Protein AF-A0A9D6E309-F1 (afdb_monomer_lite)

Radius of gyration: 23.88 Å; chains: 1; bounding box: 56×49×63 Å

Foldseek 3Di:
DPPVVVVVVVVVVVVVVVPPPPDDDDDDDDDDDDDPPPDPPPPDPQPWDKDAFDKDFDADPNATAKIKTAGMWTARPVQQKIKGAFMWMFGDDPNHTFKIKTAGIWIARNVQRKIKGAPFMWMATPVGDIDTDRIDIDGRPDDDD

pLDDT: mean 75.26, std 17.72, range [42.84, 95.94]

Sequence (145 aa):
MKRTAVLILLILLVCASIFLFRDVIIPGKPEVRPVPKETPSSPASEYKVQFSGTRLAAISRNRRIWQMSCRKVEGIAADNTAIAHDIRGTFYRNGKPVMSVKADRARVNLTSKDVDFLSPVFAYTVRGDAAKFRSLKWDGTREWK

Structure (mmCIF, N/CA/C/O backbone):
data_AF-A0A9D6E309-F1
#
_entry.id   AF-A0A9D6E309-F1
#
loop_
_atom_site.group_PDB
_atom_site.id
_atom_site.type_symbol
_atom_site.label_atom_id
_atom_site.label_alt_id
_atom_site.label_comp_id
_atom_site.label_asym_id
_atom_site.label_entity_id
_atom_site.label_seq_id
_atom_site.pdbx_PDB_ins_code
_atom_site.Cartn_x
_atom_site.Cartn_y
_atom_site.Cartn_z
_atom_site.occupancy
_atom_site.B_iso_or_equiv
_atom_site.auth_seq_id
_atom_site.auth_comp_id
_atom_site.auth_asym_id
_atom_site.auth_atom_id
_atom_site.pdbx_PDB_model_num
ATOM 1 N N . MET A 1 1 ? -9.244 28.903 -31.535 1.00 53.50 1 MET A N 1
ATOM 2 C CA . MET A 1 1 ? -8.713 28.114 -32.674 1.00 53.50 1 MET A CA 1
ATOM 3 C C . MET A 1 1 ? -7.179 28.113 -32.830 1.00 53.50 1 MET A C 1
ATOM 5 O O . MET A 1 1 ? -6.703 27.521 -33.782 1.00 53.50 1 MET A O 1
ATOM 9 N N . LYS A 1 2 ? -6.370 28.685 -31.913 1.00 50.59 2 LYS A N 1
ATOM 10 C CA . LYS A 1 2 ? -4.889 28.711 -32.048 1.00 50.59 2 LYS A CA 1
ATOM 11 C C . LYS A 1 2 ? -4.133 27.592 -31.301 1.00 50.59 2 LYS A C 1
ATOM 13 O O . LYS A 1 2 ? -2.951 27.402 -31.539 1.00 50.59 2 LYS A O 1
ATOM 18 N N . ARG A 1 3 ? -4.793 26.838 -30.408 1.00 50.53 3 ARG A N 1
ATOM 19 C CA . ARG A 1 3 ? -4.144 25.808 -29.561 1.00 50.53 3 ARG A CA 1
ATOM 20 C C . ARG A 1 3 ? -4.002 24.440 -30.242 1.00 50.53 3 ARG A C 1
ATOM 22 O O . ARG A 1 3 ? -3.056 23.720 -29.958 1.00 50.53 3 ARG A O 1
ATOM 29 N N . THR A 1 4 ? -4.892 24.112 -31.175 1.00 53.94 4 THR A N 1
ATOM 30 C CA . THR A 1 4 ? -4.846 22.868 -31.962 1.00 53.94 4 THR A CA 1
ATOM 31 C C . THR A 1 4 ? -3.719 22.866 -32.995 1.00 53.94 4 THR A C 1
ATOM 33 O O . THR A 1 4 ? -3.095 21.832 -33.201 1.00 53.94 4 THR A O 1
ATOM 36 N N . ALA A 1 5 ? -3.384 24.023 -33.574 1.00 56.38 5 ALA A N 1
ATOM 37 C CA . ALA A 1 5 ? -2.283 24.143 -34.533 1.00 56.38 5 ALA A CA 1
ATOM 38 C C . ALA A 1 5 ? -0.905 23.881 -33.892 1.00 56.38 5 ALA A C 1
ATOM 40 O O . ALA A 1 5 ? -0.045 23.255 -34.505 1.00 56.38 5 ALA A O 1
ATOM 41 N N . VAL A 1 6 ? -0.716 24.294 -32.632 1.00 61.16 6 VAL A N 1
ATOM 42 C CA . VAL A 1 6 ? 0.541 24.082 -31.889 1.00 61.16 6 VAL A CA 1
ATOM 43 C C . VAL A 1 6 ? 0.740 22.605 -31.535 1.00 61.16 6 VAL A C 1
ATOM 45 O O . VAL A 1 6 ? 1.860 22.105 -31.593 1.00 61.16 6 VAL A O 1
ATOM 48 N N . LEU A 1 7 ? -0.345 21.886 -31.227 1.00 58.47 7 LEU A N 1
ATOM 49 C CA . LEU A 1 7 ? -0.279 20.460 -30.899 1.00 58.47 7 LEU A CA 1
ATOM 50 C C . LEU A 1 7 ? 0.089 19.606 -32.126 1.00 58.47 7 LEU A C 1
ATOM 52 O O . LEU A 1 7 ? 0.880 18.677 -32.012 1.00 58.47 7 LEU A O 1
ATOM 56 N N . ILE A 1 8 ? -0.436 19.955 -33.305 1.00 66.19 8 ILE A N 1
ATOM 57 C CA . ILE A 1 8 ? -0.133 19.259 -34.567 1.00 66.19 8 ILE A CA 1
ATOM 58 C C . ILE A 1 8 ? 1.317 19.523 -35.003 1.00 66.19 8 ILE A C 1
ATOM 60 O O . ILE A 1 8 ? 2.001 18.599 -35.441 1.00 66.19 8 ILE A O 1
ATOM 64 N N . LEU A 1 9 ? 1.819 20.750 -34.812 1.00 65.81 9 LEU A N 1
ATOM 65 C CA . LEU A 1 9 ? 3.212 21.094 -35.115 1.00 65.81 9 LEU A CA 1
ATOM 66 C C . LEU A 1 9 ? 4.205 20.318 -34.228 1.00 65.81 9 LEU A C 1
ATOM 68 O O . LEU A 1 9 ? 5.2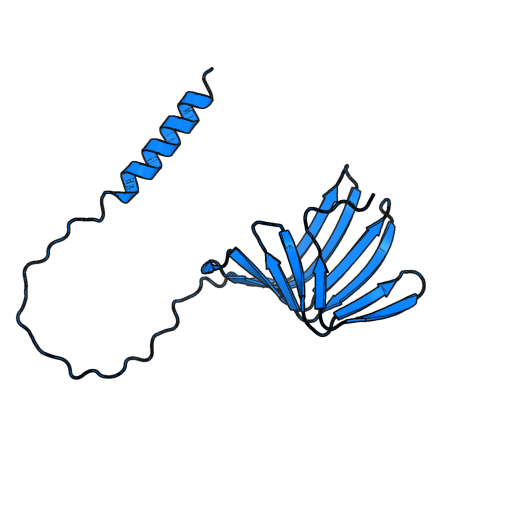20 19.837 -34.724 1.00 65.81 9 LEU A O 1
ATOM 72 N N . LEU A 1 10 ? 3.896 20.140 -32.938 1.00 60.34 10 LEU A N 1
ATOM 73 C CA . LEU A 1 10 ? 4.734 19.365 -32.011 1.00 60.34 10 LEU A CA 1
ATOM 74 C C . LEU A 1 10 ? 4.767 17.867 -32.349 1.00 60.34 10 LEU A C 1
ATOM 76 O O . LEU A 1 10 ? 5.821 17.248 -32.238 1.00 60.34 10 LEU A O 1
ATOM 80 N N . ILE A 1 11 ? 3.652 17.291 -32.807 1.00 65.31 11 ILE A N 1
ATOM 81 C CA . ILE A 1 11 ? 3.589 15.873 -33.201 1.00 65.31 11 ILE A CA 1
ATOM 82 C C . ILE A 1 11 ? 4.399 15.621 -34.485 1.00 65.31 11 ILE A C 1
ATOM 84 O O . ILE A 1 11 ? 5.132 14.635 -34.562 1.00 65.31 11 ILE A O 1
ATOM 88 N N . LEU A 1 12 ? 4.355 16.538 -35.458 1.00 63.88 12 LEU A N 1
ATOM 89 C CA . LEU A 1 12 ? 5.157 16.435 -36.686 1.00 63.88 12 LEU A CA 1
ATOM 90 C C . LEU A 1 12 ? 6.670 16.534 -36.423 1.00 63.88 12 LEU A C 1
ATOM 92 O O . LEU A 1 12 ? 7.450 15.842 -37.075 1.00 63.88 12 LEU A O 1
ATOM 96 N N . LEU A 1 13 ? 7.088 17.328 -35.431 1.00 60.91 13 LEU A N 1
ATOM 97 C CA . LEU A 1 13 ? 8.501 17.489 -35.062 1.00 60.91 13 LEU A CA 1
ATOM 98 C C . LEU A 1 13 ? 9.084 16.241 -34.373 1.00 60.91 13 LEU A C 1
ATOM 100 O O . LEU A 1 13 ? 10.270 15.957 -34.519 1.00 60.91 13 LEU A O 1
ATOM 104 N N . VAL A 1 14 ? 8.248 15.457 -33.682 1.00 58.53 14 VAL A N 1
ATOM 105 C CA . VAL A 1 14 ? 8.652 14.185 -33.055 1.00 58.53 14 VAL A CA 1
ATOM 106 C C . VAL A 1 14 ? 8.697 13.033 -34.070 1.00 58.53 14 VAL A C 1
ATOM 108 O O . VAL A 1 14 ? 9.530 12.143 -33.941 1.00 58.53 14 VAL A O 1
ATOM 111 N N . CYS A 1 15 ? 7.872 13.051 -35.123 1.00 56.84 15 CYS A N 1
ATOM 112 C CA . CYS A 1 15 ? 7.938 12.029 -36.177 1.00 56.84 15 CYS A CA 1
ATOM 113 C C . CYS A 1 15 ? 9.158 12.186 -37.104 1.00 56.84 15 CYS A C 1
ATOM 115 O O . CYS A 1 15 ? 9.661 11.187 -37.616 1.00 56.84 15 CYS A O 1
ATOM 117 N N . ALA A 1 16 ? 9.668 13.408 -37.294 1.00 54.00 16 ALA A N 1
ATOM 118 C CA . ALA A 1 16 ? 10.820 13.661 -38.162 1.00 54.00 16 ALA A CA 1
ATOM 119 C C . ALA A 1 16 ? 12.161 13.161 -37.581 1.00 54.00 16 ALA A C 1
ATOM 121 O O . ALA A 1 16 ? 13.074 12.844 -38.341 1.00 54.00 16 ALA A O 1
ATOM 122 N N . SER A 1 17 ? 12.292 13.032 -36.255 1.00 53.72 17 SER A N 1
ATOM 123 C CA . SER A 1 17 ? 13.539 12.576 -35.618 1.00 53.72 17 SER A CA 1
ATOM 124 C C . SER A 1 17 ? 13.735 11.055 -35.647 1.00 53.72 17 SER A C 1
ATOM 126 O O . SER A 1 17 ? 14.856 10.581 -35.478 1.00 53.72 17 SER A O 1
ATOM 128 N N . ILE A 1 18 ? 12.678 10.281 -35.915 1.00 52.94 18 ILE A N 1
ATOM 129 C CA . ILE A 1 18 ? 12.730 8.809 -35.952 1.00 52.94 18 ILE A CA 1
ATOM 130 C C . ILE A 1 18 ? 13.237 8.296 -37.316 1.00 52.94 18 ILE A C 1
ATOM 132 O O . ILE A 1 18 ? 13.715 7.169 -37.421 1.00 52.94 18 ILE A O 1
ATOM 136 N N . PHE A 1 19 ? 13.212 9.131 -38.361 1.00 50.66 19 PHE A N 1
ATOM 137 C CA . PHE A 1 19 ? 13.591 8.731 -39.722 1.00 50.66 19 PHE A CA 1
ATOM 138 C C . PHE A 1 19 ? 15.073 8.932 -40.084 1.00 50.66 19 PHE A C 1
ATOM 140 O O . PHE A 1 19 ? 15.498 8.449 -41.128 1.00 50.66 19 PHE A O 1
ATOM 147 N N . LEU A 1 20 ? 15.883 9.580 -39.237 1.00 51.09 20 LEU A N 1
ATOM 148 C CA . LEU A 1 20 ? 17.287 9.897 -39.561 1.00 51.09 20 LEU A CA 1
ATOM 149 C C . LEU A 1 20 ? 18.315 8.821 -39.162 1.00 51.09 20 LEU A C 1
ATOM 151 O O . LEU A 1 20 ? 19.507 9.021 -39.363 1.00 51.09 20 LEU A O 1
ATOM 155 N N . PHE A 1 21 ? 17.885 7.668 -38.641 1.00 50.75 21 PHE A N 1
ATOM 156 C CA . PHE A 1 21 ? 18.793 6.588 -38.214 1.00 50.75 21 PHE A CA 1
ATOM 157 C C . PHE A 1 21 ? 18.791 5.350 -39.123 1.00 50.75 21 PHE A C 1
ATOM 159 O O . PHE A 1 21 ? 19.266 4.294 -38.710 1.00 50.75 21 PHE A O 1
ATOM 166 N N . ARG A 1 22 ? 18.261 5.444 -40.352 1.00 48.62 22 ARG A N 1
ATOM 167 C CA . ARG A 1 22 ? 18.044 4.259 -41.199 1.00 48.62 22 ARG A CA 1
ATOM 168 C C . ARG A 1 22 ? 18.987 4.060 -42.386 1.00 48.62 22 ARG A C 1
ATOM 170 O O . ARG A 1 22 ? 18.725 3.143 -43.143 1.00 48.62 22 ARG A O 1
ATOM 177 N N . ASP A 1 23 ? 20.088 4.799 -42.516 1.00 48.19 23 ASP A N 1
ATOM 178 C CA . ASP A 1 23 ? 21.075 4.523 -43.573 1.00 48.19 23 ASP 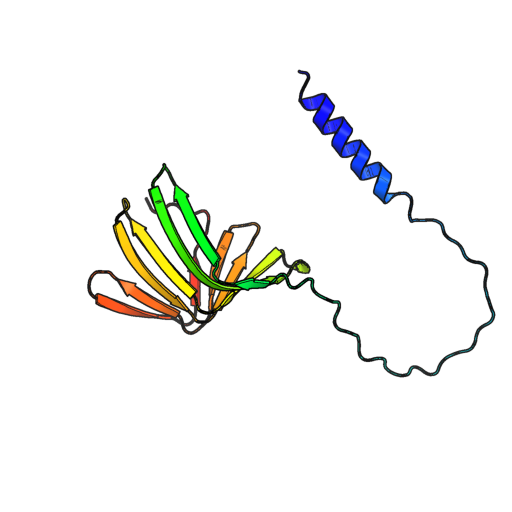A CA 1
ATOM 179 C C . ASP A 1 23 ? 22.509 4.835 -43.124 1.00 48.19 23 ASP A C 1
ATOM 181 O O . ASP A 1 23 ? 23.054 5.908 -43.372 1.00 48.19 23 ASP A O 1
ATOM 185 N N . VAL A 1 24 ? 23.152 3.863 -42.475 1.00 51.09 24 VAL A N 1
ATOM 186 C CA . VAL A 1 24 ? 24.618 3.775 -42.447 1.00 51.09 24 VAL A CA 1
ATOM 187 C C . VAL A 1 24 ? 24.996 2.389 -42.957 1.00 51.09 24 VAL A C 1
ATOM 189 O O . VAL A 1 24 ? 25.027 1.412 -42.211 1.00 51.09 24 VAL A O 1
ATOM 192 N N . ILE A 1 25 ? 25.243 2.306 -44.264 1.00 51.09 25 ILE A N 1
ATOM 193 C CA . ILE A 1 25 ? 25.830 1.140 -44.925 1.00 51.09 25 ILE A CA 1
ATOM 194 C C . ILE A 1 25 ? 27.351 1.302 -44.831 1.00 51.09 25 ILE A C 1
ATOM 196 O O . ILE A 1 25 ? 27.931 2.159 -45.494 1.00 51.09 25 ILE A O 1
ATOM 200 N N . ILE A 1 26 ? 28.001 0.497 -43.988 1.00 56.69 26 ILE A N 1
ATOM 201 C CA . ILE A 1 26 ? 29.467 0.418 -43.904 1.00 56.69 26 ILE A CA 1
ATOM 202 C C . ILE A 1 26 ? 29.929 -0.707 -44.848 1.00 56.69 26 ILE A C 1
ATOM 204 O O . ILE A 1 26 ? 29.503 -1.849 -44.655 1.00 56.69 26 ILE A O 1
ATOM 208 N N . PRO A 1 27 ? 30.773 -0.439 -45.864 1.00 50.34 27 PRO A N 1
ATOM 209 C CA . PRO A 1 27 ? 31.315 -1.483 -46.728 1.00 50.34 27 PRO A CA 1
ATOM 210 C C . PRO A 1 27 ? 32.364 -2.330 -45.990 1.00 50.34 27 PRO A C 1
ATOM 212 O O . PRO A 1 27 ? 33.067 -1.862 -45.094 1.00 50.34 27 PRO A O 1
ATOM 215 N N . GLY A 1 28 ? 32.410 -3.610 -46.362 1.00 50.00 28 GLY A N 1
ATOM 216 C CA . GLY A 1 28 ? 32.901 -4.716 -45.544 1.00 50.00 28 GLY A CA 1
ATOM 217 C C . GLY A 1 28 ? 34.407 -4.789 -45.271 1.00 50.00 28 GLY A C 1
ATOM 218 O O . GLY A 1 28 ? 35.246 -4.281 -46.012 1.00 50.00 28 GLY A O 1
ATOM 219 N N . LYS A 1 29 ? 34.732 -5.542 -44.215 1.00 44.72 29 LYS A N 1
ATOM 220 C CA . LYS A 1 29 ? 36.033 -6.186 -43.993 1.00 44.72 29 LYS A CA 1
ATOM 221 C C . LYS A 1 29 ? 35.827 -7.705 -43.883 1.00 44.72 29 LYS A C 1
ATOM 223 O O . LYS A 1 29 ? 34.765 -8.123 -43.423 1.00 44.72 29 LYS A O 1
ATOM 228 N N . PRO A 1 30 ? 36.801 -8.512 -44.336 1.00 48.59 30 PRO A N 1
ATOM 229 C CA . PRO A 1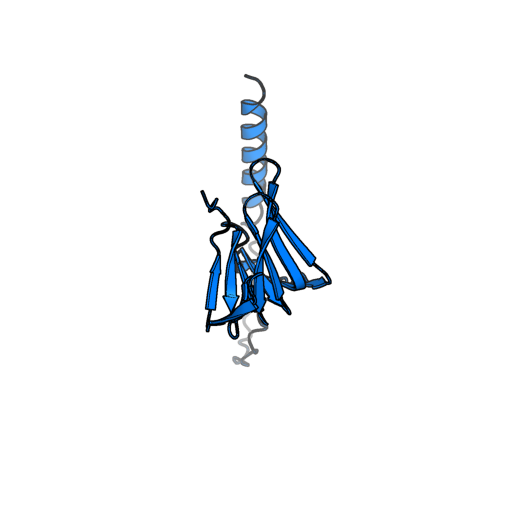 30 ? 36.619 -9.935 -44.587 1.00 48.59 30 PRO A CA 1
ATOM 230 C C . PRO A 1 30 ? 36.412 -10.755 -43.310 1.00 48.59 30 PRO A C 1
ATOM 232 O O . PRO A 1 30 ? 36.912 -10.435 -42.232 1.00 48.59 30 PRO A O 1
ATOM 235 N N . GLU A 1 31 ? 35.651 -11.825 -43.509 1.00 53.09 31 GLU A N 1
ATOM 236 C CA . GLU A 1 31 ? 35.142 -12.795 -42.551 1.00 53.09 31 GLU A CA 1
ATOM 237 C C . GLU A 1 31 ? 36.265 -13.510 -41.782 1.00 53.09 31 GLU A C 1
ATOM 239 O O . GLU A 1 31 ? 37.062 -14.257 -42.344 1.00 53.09 31 GLU A O 1
ATOM 244 N N . VAL A 1 32 ? 36.285 -13.325 -40.462 1.00 48.78 32 VAL A N 1
ATOM 245 C CA . VAL A 1 32 ? 36.890 -14.275 -39.525 1.00 48.78 32 VAL A CA 1
ATOM 246 C C . VAL A 1 32 ? 35.731 -14.834 -38.723 1.00 48.78 32 VAL A C 1
ATOM 248 O O . VAL A 1 32 ? 35.167 -14.115 -37.904 1.00 48.78 32 VAL A O 1
ATOM 251 N N . ARG A 1 33 ? 35.340 -16.090 -38.977 1.00 57.56 33 ARG A N 1
ATOM 252 C CA . ARG A 1 33 ? 34.345 -16.794 -38.156 1.00 57.56 33 ARG A CA 1
ATOM 253 C C . ARG A 1 33 ? 34.873 -16.925 -36.728 1.00 57.56 33 ARG A C 1
ATOM 255 O O . ARG A 1 33 ? 35.825 -17.681 -36.520 1.00 57.56 33 ARG A O 1
ATOM 262 N N . PRO A 1 34 ? 34.256 -16.283 -35.726 1.00 47.66 34 PRO A N 1
ATOM 263 C CA . PRO A 1 34 ? 34.503 -16.635 -34.347 1.00 47.66 34 PRO A CA 1
ATOM 264 C C . PRO A 1 34 ? 33.636 -17.856 -34.035 1.00 47.66 34 PRO A C 1
ATOM 266 O O . PRO A 1 34 ? 32.424 -17.856 -34.256 1.00 47.66 34 PRO A O 1
ATOM 269 N N . VAL A 1 35 ? 34.267 -18.909 -33.525 1.00 54.06 35 VAL A N 1
ATOM 270 C CA . VAL A 1 35 ? 33.593 -20.007 -32.820 1.00 54.06 35 VAL A CA 1
ATOM 271 C C . VAL A 1 35 ? 32.578 -19.397 -31.837 1.00 54.06 35 VAL A C 1
ATOM 273 O O . VAL A 1 35 ? 32.973 -18.475 -31.116 1.00 54.06 35 VAL A O 1
ATOM 276 N N . PRO A 1 36 ? 31.305 -19.847 -31.780 1.00 47.00 36 PRO A N 1
ATOM 277 C CA . PRO A 1 36 ? 30.342 -19.319 -30.821 1.00 47.00 36 PRO A CA 1
ATOM 278 C C . PRO A 1 36 ? 30.826 -19.618 -29.404 1.00 47.00 36 PRO A C 1
ATOM 280 O O . PRO A 1 36 ? 30.623 -20.699 -28.860 1.00 47.00 36 PRO A O 1
ATOM 283 N N . LYS A 1 37 ? 31.512 -18.655 -28.796 1.00 50.81 37 LYS A N 1
ATOM 284 C CA . LYS A 1 37 ? 31.660 -18.618 -27.353 1.00 50.81 37 LYS A CA 1
ATOM 285 C C . LYS A 1 37 ? 30.338 -18.060 -26.861 1.00 50.81 37 LYS A C 1
ATOM 287 O O . LYS A 1 37 ? 30.057 -16.885 -27.101 1.00 50.81 37 LYS A O 1
ATOM 292 N N . GLU A 1 38 ? 29.511 -18.922 -26.270 1.00 52.66 38 GLU A N 1
ATOM 293 C CA . GLU A 1 38 ? 28.286 -18.528 -25.579 1.00 52.66 38 GLU A CA 1
ATOM 294 C C . GLU A 1 38 ? 28.630 -17.385 -24.628 1.00 52.66 38 GLU A C 1
ATOM 296 O O . GLU A 1 38 ? 29.229 -17.555 -23.566 1.00 52.66 38 GLU A O 1
ATOM 301 N N . THR A 1 39 ? 28.340 -16.177 -25.089 1.00 48.56 39 THR A N 1
ATOM 302 C CA . THR A 1 39 ? 28.447 -14.985 -24.276 1.00 48.56 39 THR A CA 1
ATOM 303 C C . THR A 1 39 ? 27.203 -15.047 -23.407 1.00 48.56 39 THR A C 1
ATOM 305 O O . THR A 1 39 ? 26.108 -15.073 -23.976 1.00 48.56 39 THR A O 1
ATOM 308 N N . PRO A 1 40 ? 27.308 -15.133 -22.068 1.00 47.09 40 PRO A N 1
ATOM 309 C CA . PRO A 1 40 ? 26.123 -15.029 -21.240 1.00 47.09 40 PRO A CA 1
ATOM 310 C C . PRO A 1 40 ? 25.452 -13.716 -21.622 1.00 47.09 40 PRO A C 1
ATOM 312 O O . PRO A 1 40 ? 26.079 -12.658 -21.545 1.00 47.09 40 PRO A O 1
ATOM 315 N N . SER A 1 41 ? 24.217 -13.816 -22.118 1.00 44.75 41 SER A N 1
ATOM 316 C CA . SER A 1 41 ? 23.348 -12.678 -22.380 1.00 44.75 41 SER A CA 1
ATOM 317 C C . SER A 1 41 ? 23.422 -11.778 -21.156 1.00 44.75 41 SER A C 1
ATOM 319 O O . SER A 1 41 ? 22.862 -12.109 -20.111 1.00 44.75 41 SER A O 1
ATOM 321 N N . SER A 1 42 ? 24.156 -10.670 -21.264 1.00 42.84 42 SER A N 1
ATOM 322 C CA . SER A 1 42 ? 24.113 -9.624 -20.256 1.00 42.84 42 SER A CA 1
ATOM 323 C C . SER A 1 42 ? 22.635 -9.259 -20.131 1.00 42.84 42 SER A C 1
ATOM 325 O O . SER A 1 42 ? 22.024 -8.960 -21.163 1.00 42.84 42 SER A O 1
ATOM 327 N N . PRO A 1 43 ? 22.001 -9.395 -18.950 1.00 49.56 43 PRO A N 1
ATOM 328 C CA . PRO A 1 43 ? 20.602 -9.036 -18.828 1.00 49.56 43 PRO A CA 1
ATOM 329 C C . PRO A 1 43 ? 20.510 -7.578 -19.251 1.00 49.56 43 PRO A C 1
ATOM 331 O O . PRO A 1 43 ? 21.236 -6.739 -18.710 1.00 49.56 43 PRO A O 1
ATOM 334 N N . ALA A 1 44 ? 19.688 -7.308 -20.270 1.00 48.44 44 ALA A N 1
ATOM 335 C CA . ALA A 1 44 ? 19.402 -5.957 -20.716 1.00 48.44 44 ALA A CA 1
ATOM 336 C C . ALA A 1 44 ? 19.203 -5.111 -19.461 1.00 48.44 44 ALA A C 1
ATOM 338 O O . ALA A 1 44 ? 18.414 -5.487 -18.592 1.00 48.44 44 ALA A O 1
ATOM 339 N N . SER A 1 45 ? 20.008 -4.057 -19.315 1.00 45.81 45 SER A N 1
ATOM 340 C CA . SER A 1 45 ? 19.970 -3.181 -18.153 1.00 45.81 45 SER A CA 1
ATOM 341 C C . SER A 1 45 ? 18.587 -2.537 -18.090 1.00 45.81 45 SER A C 1
ATOM 343 O O . SER A 1 45 ? 18.379 -1.446 -18.615 1.00 45.81 45 SER A O 1
ATOM 345 N N . GLU A 1 46 ? 17.626 -3.216 -17.466 1.00 57.56 46 GLU A N 1
ATOM 346 C CA . GLU A 1 46 ? 16.375 -2.621 -17.037 1.00 57.56 46 GLU A CA 1
ATOM 347 C C . GLU A 1 46 ? 16.758 -1.411 -16.196 1.00 57.56 46 GLU A C 1
ATOM 349 O O . GLU A 1 46 ? 17.424 -1.540 -15.167 1.00 57.56 46 GLU A O 1
ATOM 354 N N . TYR A 1 47 ? 16.398 -0.221 -16.667 1.00 48.44 47 TYR A N 1
ATOM 355 C CA . TYR A 1 47 ? 16.609 1.018 -15.938 1.00 48.44 47 TYR A CA 1
ATOM 356 C C . TYR A 1 47 ? 15.841 0.947 -14.611 1.00 48.44 47 TYR A C 1
ATOM 358 O O . TYR A 1 47 ? 14.659 1.280 -14.539 1.00 48.44 47 TYR A O 1
ATOM 366 N N . LYS A 1 48 ? 16.516 0.481 -13.555 1.00 57.62 48 LYS A N 1
ATOM 367 C CA . LYS A 1 48 ? 15.979 0.375 -12.198 1.00 57.62 48 LYS A CA 1
ATOM 368 C C . LYS A 1 48 ? 16.165 1.702 -11.486 1.00 57.62 48 LYS A C 1
ATOM 370 O O . LYS A 1 48 ? 17.197 1.949 -10.866 1.00 57.62 48 LYS A O 1
ATOM 375 N N . VAL A 1 49 ? 15.155 2.561 -11.556 1.00 62.72 49 VAL A N 1
ATOM 376 C CA . VAL A 1 49 ? 15.120 3.765 -10.720 1.00 62.72 49 VAL A CA 1
ATOM 377 C C . VAL A 1 49 ? 14.752 3.346 -9.297 1.00 62.72 49 VAL A C 1
ATOM 379 O O . VAL A 1 49 ? 13.717 2.705 -9.099 1.00 62.72 49 VAL A O 1
ATOM 382 N N . GLN A 1 50 ? 15.608 3.672 -8.324 1.00 64.94 50 GLN A N 1
ATOM 383 C CA . GLN A 1 50 ? 15.382 3.372 -6.910 1.00 64.94 50 GLN A CA 1
ATOM 384 C C . GLN A 1 50 ? 15.034 4.635 -6.125 1.00 64.94 50 GLN A C 1
ATOM 386 O O . GLN A 1 50 ? 15.789 5.603 -6.133 1.00 64.94 50 GLN A O 1
ATOM 391 N N . PHE A 1 51 ? 13.916 4.598 -5.401 1.00 69.31 51 PHE A N 1
ATOM 392 C CA . PHE A 1 51 ? 13.520 5.654 -4.468 1.00 69.31 51 PHE A CA 1
ATOM 393 C C . PHE A 1 51 ? 13.415 5.087 -3.057 1.00 69.31 51 PHE A C 1
ATOM 395 O O . PHE A 1 51 ? 12.845 4.010 -2.866 1.00 69.31 51 PHE A O 1
ATOM 402 N N . SER A 1 52 ? 13.930 5.826 -2.076 1.00 69.81 52 SER A N 1
ATOM 403 C CA . SER A 1 52 ? 13.831 5.479 -0.657 1.00 69.81 52 SER A CA 1
ATOM 404 C C . SER A 1 52 ? 12.830 6.391 0.047 1.00 69.81 52 SER A C 1
ATOM 406 O O . SER A 1 52 ? 12.803 7.592 -0.207 1.00 69.81 52 SER A O 1
ATOM 408 N N . GLY A 1 53 ? 12.013 5.833 0.946 1.00 62.06 53 GLY A N 1
ATOM 409 C CA . GLY A 1 53 ? 11.085 6.613 1.777 1.00 62.06 53 GLY A CA 1
ATOM 410 C C . GLY A 1 53 ? 9.943 7.263 0.991 1.00 62.06 53 GLY A C 1
ATOM 411 O O . GLY A 1 53 ? 9.640 8.441 1.175 1.00 62.06 53 GLY A O 1
ATOM 412 N N . THR A 1 54 ? 9.303 6.509 0.099 1.00 77.81 54 THR A N 1
ATOM 413 C CA . THR A 1 54 ? 8.244 7.038 -0.765 1.00 77.81 54 THR A CA 1
ATOM 414 C C . THR A 1 54 ? 6.884 6.979 -0.074 1.00 77.81 54 THR A C 1
ATOM 416 O O . THR A 1 54 ? 6.505 5.965 0.516 1.00 77.81 54 THR A O 1
ATOM 419 N N . ARG A 1 55 ? 6.117 8.070 -0.183 1.00 80.56 55 ARG A N 1
ATOM 420 C CA . ARG A 1 55 ? 4.717 8.144 0.244 1.00 80.56 55 ARG A CA 1
ATOM 421 C C . ARG A 1 55 ? 3.842 8.465 -0.961 1.00 80.56 55 ARG A C 1
ATOM 423 O O . ARG A 1 55 ? 4.040 9.483 -1.613 1.00 80.56 55 ARG A O 1
ATOM 430 N N . LEU A 1 56 ? 2.867 7.607 -1.229 1.00 77.12 56 LEU A N 1
ATOM 431 C CA . LEU A 1 56 ? 1.844 7.805 -2.251 1.00 77.12 56 LEU A CA 1
ATOM 432 C C . LEU A 1 56 ? 0.497 8.024 -1.568 1.00 77.12 56 LEU A C 1
ATOM 434 O O . LEU A 1 56 ? 0.218 7.442 -0.521 1.00 77.12 56 LEU A O 1
ATOM 438 N N . ALA A 1 57 ? -0.343 8.876 -2.137 1.00 80.44 57 ALA A N 1
ATOM 439 C CA . ALA A 1 57 ? -1.699 9.085 -1.657 1.00 80.44 57 ALA A CA 1
ATOM 440 C C . ALA A 1 57 ? -2.614 9.392 -2.835 1.00 80.44 57 ALA A C 1
ATOM 442 O O . ALA A 1 57 ? -2.200 10.079 -3.767 1.00 80.44 57 ALA A O 1
ATOM 443 N N . ALA A 1 58 ? -3.862 8.936 -2.757 1.00 78.31 58 ALA A N 1
ATOM 444 C CA . ALA A 1 58 ? -4.906 9.412 -3.651 1.00 78.31 58 ALA A CA 1
ATOM 445 C C . ALA A 1 58 ? -5.894 10.298 -2.902 1.00 78.31 58 ALA A C 1
ATOM 447 O O . ALA A 1 58 ? -6.280 10.036 -1.753 1.00 78.31 58 ALA A O 1
ATOM 448 N N . ILE A 1 59 ? -6.301 11.354 -3.596 1.00 81.81 59 ILE A N 1
ATOM 449 C CA . ILE A 1 59 ? -7.259 12.345 -3.133 1.00 81.81 59 ILE A CA 1
ATOM 450 C C . ILE A 1 59 ? -8.422 12.339 -4.120 1.00 81.81 59 ILE A C 1
ATOM 452 O O . ILE A 1 59 ? -8.214 12.483 -5.320 1.00 81.81 59 ILE A O 1
ATOM 456 N N . SER A 1 60 ? -9.639 12.198 -3.608 1.00 82.50 60 SER A N 1
ATOM 457 C CA . SER A 1 60 ? -10.882 12.348 -4.364 1.00 82.50 60 SER A CA 1
ATOM 458 C C . SER A 1 60 ? -11.769 13.364 -3.652 1.00 82.50 60 SER A C 1
ATOM 460 O O . SER A 1 60 ? -11.879 13.342 -2.426 1.00 82.50 60 SER A O 1
ATOM 462 N N . ARG A 1 61 ? -12.375 14.291 -4.406 1.00 85.50 61 ARG A N 1
ATOM 463 C CA . ARG A 1 61 ? -13.262 15.350 -3.875 1.00 85.50 61 ARG A CA 1
ATOM 464 C C . ARG A 1 61 ? -12.662 16.082 -2.666 1.00 85.50 61 ARG A C 1
ATOM 466 O O . ARG A 1 61 ? -13.328 16.294 -1.655 1.00 85.50 61 ARG A O 1
ATOM 473 N N . ASN A 1 62 ? -11.374 16.419 -2.764 1.00 85.06 62 ASN A N 1
ATOM 474 C CA . ASN A 1 62 ? -10.589 17.059 -1.705 1.00 85.06 62 ASN A CA 1
ATOM 475 C C . ASN A 1 62 ? -10.474 16.246 -0.394 1.00 85.06 62 ASN A C 1
ATOM 477 O O . ASN A 1 62 ? -10.238 16.794 0.680 1.00 85.06 62 ASN A O 1
ATOM 481 N N . ARG A 1 63 ? -10.649 14.921 -0.461 1.00 85.38 63 ARG A N 1
ATOM 482 C CA . ARG A 1 63 ? -10.521 13.994 0.668 1.00 85.38 63 ARG A CA 1
ATOM 483 C C . ARG A 1 63 ? -9.533 12.891 0.326 1.00 85.38 63 ARG A C 1
ATOM 485 O O . ARG A 1 63 ? -9.558 12.325 -0.762 1.00 85.38 63 ARG A O 1
ATOM 492 N N . ARG A 1 64 ? -8.667 12.552 1.278 1.00 85.12 64 ARG A N 1
ATOM 493 C CA . ARG A 1 64 ? -7.777 11.394 1.151 1.00 85.12 64 ARG A CA 1
ATOM 494 C C . ARG A 1 64 ? -8.615 10.120 1.199 1.00 85.12 64 ARG A C 1
ATOM 496 O O . ARG A 1 64 ? -9.387 9.948 2.140 1.00 85.12 64 ARG A O 1
ATOM 503 N N . ILE A 1 65 ? -8.450 9.254 0.203 1.00 86.81 65 ILE A N 1
ATOM 504 C CA . ILE A 1 65 ? -9.149 7.959 0.116 1.00 86.81 65 ILE A CA 1
ATOM 505 C C . ILE A 1 65 ? -8.218 6.791 0.442 1.00 86.81 65 ILE A C 1
ATOM 507 O O . ILE A 1 65 ? -8.632 5.815 1.065 1.00 86.81 65 ILE A O 1
ATOM 511 N N . TRP A 1 66 ? -6.932 6.923 0.122 1.00 86.62 66 TRP A N 1
ATOM 512 C CA . TRP A 1 66 ? -5.900 5.998 0.566 1.00 86.62 66 TRP A CA 1
ATOM 513 C C . TRP A 1 66 ? -4.540 6.684 0.638 1.00 86.62 66 TRP A C 1
ATOM 515 O O . TRP A 1 66 ? -4.311 7.749 0.056 1.00 86.62 66 TRP A O 1
ATOM 525 N N . GLN A 1 67 ? -3.638 6.056 1.378 1.00 88.38 67 GLN A N 1
ATOM 526 C CA . GLN A 1 67 ? -2.237 6.420 1.462 1.00 88.38 67 GLN A CA 1
ATOM 527 C C . GLN A 1 67 ? -1.389 5.167 1.602 1.00 88.38 67 GLN A C 1
ATOM 529 O O . GLN A 1 67 ? -1.781 4.235 2.290 1.00 88.38 67 GLN A O 1
ATOM 534 N N . MET A 1 68 ? -0.211 5.172 0.999 1.00 88.12 68 MET A N 1
ATOM 535 C CA . MET A 1 68 ? 0.796 4.136 1.134 1.00 88.12 68 MET A CA 1
ATOM 536 C C . MET A 1 68 ? 2.142 4.769 1.449 1.00 88.12 68 MET A C 1
ATOM 538 O O . MET A 1 68 ? 2.491 5.813 0.904 1.00 88.12 68 MET A O 1
ATOM 542 N N . SER A 1 69 ? 2.907 4.117 2.306 1.00 90.12 69 SER A N 1
ATOM 543 C CA . SER A 1 69 ? 4.333 4.358 2.474 1.00 90.12 69 SER A CA 1
ATOM 544 C C . SER A 1 69 ? 5.094 3.072 2.201 1.00 90.12 69 SER A C 1
ATOM 546 O O . SER A 1 69 ? 4.620 1.994 2.568 1.00 90.12 69 SER A O 1
ATOM 548 N N . CYS A 1 70 ? 6.273 3.191 1.610 1.00 90.25 70 CYS A N 1
ATOM 549 C CA . CYS A 1 70 ? 7.183 2.078 1.395 1.00 90.25 70 CYS A CA 1
ATOM 550 C C . CYS A 1 70 ? 8.629 2.506 1.652 1.00 90.25 70 CYS A C 1
ATOM 552 O O . CYS A 1 70 ? 8.981 3.687 1.566 1.00 90.25 70 CYS A O 1
ATOM 554 N N . ARG A 1 71 ? 9.477 1.531 1.981 1.00 87.75 71 ARG A N 1
ATOM 555 C CA . ARG A 1 71 ? 10.902 1.778 2.214 1.00 87.75 71 ARG A CA 1
ATOM 556 C C . ARG A 1 71 ? 11.645 2.008 0.909 1.00 87.75 71 ARG A C 1
ATOM 558 O O . ARG A 1 71 ? 12.480 2.903 0.854 1.00 87.75 71 ARG A O 1
ATOM 565 N N . LYS A 1 72 ? 11.348 1.190 -0.101 1.00 86.00 72 LYS A N 1
ATOM 566 C CA . LYS A 1 72 ? 12.038 1.163 -1.390 1.00 86.00 72 LYS A CA 1
ATOM 567 C C . LYS A 1 72 ? 11.031 1.002 -2.523 1.00 86.00 72 LYS A C 1
ATOM 569 O O . LYS A 1 72 ? 10.081 0.231 -2.381 1.00 86.00 72 LYS A O 1
ATOM 574 N N . VAL A 1 73 ? 11.266 1.686 -3.636 1.00 87.12 73 VAL A N 1
ATOM 575 C CA . VAL A 1 73 ? 10.568 1.477 -4.910 1.00 87.12 73 VAL A CA 1
ATOM 576 C C . VAL A 1 73 ? 11.592 1.175 -5.993 1.00 87.12 73 VAL A C 1
ATOM 578 O O . VAL A 1 73 ? 12.592 1.876 -6.074 1.00 87.12 73 VAL A O 1
ATOM 581 N N . GLU A 1 74 ? 11.336 0.162 -6.813 1.00 87.94 74 GLU A N 1
ATOM 582 C CA . GLU A 1 74 ? 12.112 -0.187 -8.004 1.00 87.94 74 GLU A CA 1
ATOM 583 C C . GLU A 1 74 ? 11.220 -0.024 -9.240 1.00 87.94 74 GLU A C 1
ATOM 585 O O . GLU A 1 74 ? 10.215 -0.721 -9.371 1.00 87.94 74 GLU A O 1
ATOM 590 N N . GLY A 1 75 ? 11.547 0.913 -10.130 1.00 84.50 75 GLY A N 1
ATOM 591 C CA . GLY A 1 75 ? 10.853 1.056 -11.414 1.00 84.50 75 GLY A CA 1
ATOM 592 C C . GLY A 1 75 ? 11.323 0.017 -12.433 1.00 84.50 75 GLY A C 1
ATOM 593 O O . GLY A 1 75 ? 12.524 -0.195 -12.574 1.00 84.50 75 GLY A O 1
ATOM 594 N N . ILE A 1 76 ? 10.387 -0.600 -13.153 1.00 85.75 76 ILE A N 1
ATOM 595 C CA . ILE A 1 76 ? 10.638 -1.512 -14.274 1.00 85.75 76 ILE A CA 1
ATOM 596 C C . ILE A 1 76 ? 10.038 -0.856 -15.520 1.00 85.75 76 ILE A C 1
ATOM 598 O O . ILE A 1 76 ? 8.831 -0.925 -15.764 1.00 85.75 76 ILE A O 1
ATOM 602 N N . ALA A 1 77 ? 10.887 -0.159 -16.280 1.00 76.31 77 ALA A N 1
ATOM 603 C CA . ALA A 1 77 ? 10.460 0.660 -17.415 1.00 76.31 77 ALA A CA 1
ATOM 604 C C . ALA A 1 77 ? 9.795 -0.156 -18.536 1.00 76.31 77 ALA A C 1
ATOM 606 O O . ALA A 1 77 ? 8.846 0.329 -19.145 1.00 76.31 77 ALA A O 1
ATOM 607 N N . ALA A 1 78 ? 10.253 -1.392 -18.770 1.00 81.94 78 ALA A N 1
ATOM 608 C CA . ALA A 1 78 ? 9.725 -2.267 -19.818 1.00 81.94 78 ALA A CA 1
ATOM 609 C C . ALA A 1 78 ? 8.223 -2.562 -19.649 1.00 81.94 78 ALA A C 1
ATOM 611 O O . ALA A 1 78 ? 7.477 -2.537 -20.623 1.00 81.94 78 ALA A O 1
ATOM 612 N N . ASP A 1 79 ? 7.773 -2.744 -18.404 1.00 81.38 79 ASP A N 1
ATOM 613 C CA . ASP A 1 79 ? 6.397 -3.148 -18.088 1.00 81.38 79 ASP A CA 1
ATOM 614 C C . ASP A 1 79 ? 5.515 -1.983 -17.613 1.00 81.38 79 ASP A C 1
ATOM 616 O O . ASP A 1 79 ? 4.353 -2.173 -17.252 1.00 81.38 79 ASP A O 1
ATOM 620 N N . ASN A 1 80 ? 6.072 -0.770 -17.544 1.00 88.06 80 ASN A N 1
ATOM 621 C CA . ASN A 1 80 ? 5.465 0.378 -16.871 1.00 88.06 80 ASN A CA 1
ATOM 622 C C . ASN A 1 80 ? 4.950 0.036 -15.456 1.00 88.06 80 ASN A C 1
ATOM 624 O O . ASN A 1 80 ? 3.865 0.455 -15.030 1.00 88.06 80 ASN A O 1
ATOM 628 N N . THR A 1 81 ? 5.731 -0.761 -14.723 1.00 89.75 81 THR A N 1
ATOM 629 C CA . THR A 1 81 ? 5.423 -1.162 -13.349 1.00 89.75 81 THR A CA 1
ATOM 630 C C . THR A 1 81 ? 6.470 -0.651 -12.374 1.00 89.75 81 THR A C 1
ATOM 632 O O . THR A 1 81 ? 7.609 -0.356 -12.731 1.00 89.75 81 THR A O 1
ATOM 635 N N . ALA A 1 82 ? 6.078 -0.542 -11.111 1.00 89.62 82 ALA A N 1
ATOM 636 C CA . ALA A 1 82 ? 6.999 -0.326 -10.011 1.00 89.62 82 ALA A CA 1
ATOM 637 C C . ALA A 1 82 ? 6.789 -1.387 -8.931 1.00 89.62 82 ALA A C 1
ATOM 639 O O . ALA A 1 82 ? 5.657 -1.749 -8.608 1.00 89.62 82 ALA A O 1
ATOM 640 N N . ILE A 1 83 ? 7.881 -1.874 -8.351 1.00 91.75 83 ILE A N 1
ATOM 641 C CA . ILE A 1 83 ? 7.868 -2.782 -7.209 1.00 91.75 83 ILE A CA 1
ATOM 642 C C . ILE A 1 83 ? 8.170 -1.975 -5.954 1.00 91.75 83 ILE A C 1
ATOM 644 O O . ILE A 1 83 ? 9.252 -1.417 -5.809 1.00 91.75 83 ILE A O 1
ATOM 648 N N . ALA A 1 84 ? 7.217 -1.919 -5.031 1.00 91.12 84 ALA A N 1
ATOM 649 C CA . ALA A 1 84 ? 7.400 -1.305 -3.722 1.00 91.12 84 ALA A CA 1
ATOM 650 C C . ALA A 1 84 ? 7.709 -2.376 -2.662 1.00 91.12 84 ALA A C 1
ATOM 652 O O . ALA A 1 84 ? 7.190 -3.489 -2.742 1.00 91.12 84 ALA A O 1
ATOM 653 N N . HIS A 1 85 ? 8.530 -2.031 -1.666 1.00 92.31 85 HIS A N 1
ATOM 654 C CA . HIS A 1 85 ? 8.968 -2.919 -0.581 1.00 92.31 85 HIS A CA 1
ATOM 655 C C . HIS A 1 85 ? 8.665 -2.337 0.807 1.00 92.31 85 HIS A C 1
ATOM 657 O O . HIS A 1 85 ? 8.780 -1.123 0.998 1.00 92.31 85 HIS A O 1
ATOM 663 N N . ASP A 1 86 ? 8.368 -3.211 1.779 1.00 91.50 86 ASP A N 1
ATOM 664 C CA . ASP A 1 86 ? 8.021 -2.867 3.175 1.00 91.50 86 ASP A CA 1
ATOM 665 C C . ASP A 1 86 ? 6.865 -1.859 3.218 1.00 91.50 86 ASP A C 1
ATOM 667 O O . ASP A 1 86 ? 7.021 -0.675 3.526 1.00 91.50 86 ASP A O 1
ATOM 671 N N . ILE A 1 87 ? 5.701 -2.334 2.784 1.00 92.88 87 ILE A N 1
ATOM 672 C CA . ILE A 1 87 ? 4.550 -1.502 2.474 1.00 92.88 87 ILE A CA 1
ATOM 673 C C . ILE A 1 87 ? 3.636 -1.380 3.674 1.00 92.88 87 ILE A C 1
ATOM 675 O O . ILE A 1 87 ? 3.262 -2.367 4.310 1.00 92.88 87 ILE A O 1
ATOM 679 N N . ARG A 1 88 ? 3.203 -0.145 3.916 1.00 92.88 88 ARG A N 1
ATOM 680 C CA . ARG A 1 88 ? 2.131 0.183 4.850 1.00 92.88 88 ARG A CA 1
ATOM 681 C C . ARG A 1 88 ? 1.111 1.061 4.145 1.00 92.88 88 ARG A C 1
ATOM 683 O O . ARG A 1 88 ? 1.427 2.177 3.742 1.00 92.88 88 ARG A O 1
ATOM 690 N N . GLY A 1 89 ? -0.093 0.538 3.976 1.00 90.50 89 GLY A N 1
ATOM 691 C CA . GLY A 1 89 ? -1.249 1.226 3.424 1.00 90.50 89 GLY A CA 1
ATOM 692 C C . GLY A 1 89 ? -2.239 1.625 4.515 1.00 90.50 89 GLY A C 1
ATOM 693 O O . GLY A 1 89 ? -2.402 0.913 5.504 1.00 90.50 89 GLY A O 1
ATOM 694 N N . THR A 1 90 ? -2.936 2.738 4.321 1.00 91.81 90 THR A N 1
ATOM 695 C CA . THR A 1 90 ? -4.083 3.158 5.127 1.00 91.81 90 THR A CA 1
ATOM 696 C C . THR A 1 90 ? -5.199 3.601 4.198 1.00 91.81 90 THR A C 1
ATOM 698 O O . THR A 1 90 ? -5.000 4.454 3.332 1.00 91.81 90 THR A O 1
ATOM 701 N N . PHE A 1 91 ? -6.378 3.034 4.402 1.00 89.38 91 PHE A N 1
ATOM 702 C CA . PHE A 1 91 ? -7.602 3.351 3.685 1.00 89.38 91 PHE A CA 1
ATOM 703 C C . PHE A 1 91 ? -8.493 4.238 4.532 1.00 89.38 91 PHE A C 1
ATOM 705 O O . PHE A 1 91 ? -8.603 4.057 5.749 1.00 89.38 91 PHE A O 1
ATOM 712 N N . TYR A 1 92 ? -9.143 5.187 3.869 1.00 89.44 92 TYR A N 1
ATOM 713 C CA . TYR A 1 92 ? -9.961 6.203 4.505 1.00 89.44 92 TYR A CA 1
ATOM 714 C C . TYR A 1 92 ? -11.392 6.148 3.974 1.00 89.44 92 TYR A C 1
ATOM 716 O O . TYR A 1 92 ? -11.623 5.990 2.778 1.00 89.44 92 TYR A O 1
ATOM 724 N N . ARG A 1 93 ? -12.362 6.354 4.865 1.00 88.94 93 ARG A N 1
ATOM 725 C CA . ARG A 1 93 ? -13.770 6.587 4.529 1.00 88.94 93 ARG A CA 1
ATOM 726 C C . ARG A 1 93 ? -14.196 7.894 5.179 1.00 88.94 93 ARG A C 1
ATOM 728 O O . ARG A 1 93 ? -14.024 8.071 6.382 1.00 88.94 93 ARG A O 1
ATOM 735 N N . ASN A 1 94 ? -14.722 8.828 4.387 1.00 88.06 94 ASN A N 1
ATOM 736 C CA . ASN A 1 94 ? -15.106 10.163 4.865 1.00 88.06 94 ASN A CA 1
ATOM 737 C C . ASN A 1 94 ? -13.978 10.887 5.630 1.00 88.06 94 ASN A C 1
ATOM 739 O O . ASN A 1 94 ? -14.218 11.533 6.644 1.00 88.06 94 ASN A O 1
ATOM 743 N N . GLY A 1 95 ? -12.733 10.738 5.161 1.00 86.75 95 GLY A N 1
ATOM 744 C CA . GLY A 1 95 ? -11.547 11.340 5.779 1.00 86.75 95 GLY A CA 1
ATOM 745 C C . GLY A 1 95 ? -11.043 10.643 7.049 1.00 86.75 95 GLY A C 1
ATOM 746 O O . GLY A 1 95 ? -9.989 11.018 7.554 1.00 86.75 95 GLY A O 1
ATOM 747 N N . LYS A 1 96 ? -11.736 9.612 7.550 1.00 91.69 96 LYS A N 1
ATOM 748 C CA . LYS A 1 96 ? -11.320 8.838 8.730 1.00 91.69 96 LYS A CA 1
ATOM 749 C C . LYS A 1 96 ? -10.656 7.524 8.311 1.00 91.69 96 LYS A C 1
ATOM 751 O O . LYS A 1 96 ? -11.163 6.886 7.387 1.00 91.69 96 LYS A O 1
ATOM 756 N N . PRO A 1 97 ? -9.551 7.100 8.953 1.00 91.81 97 PRO A N 1
ATOM 757 C CA . PRO A 1 97 ? -8.956 5.799 8.677 1.00 91.81 97 PRO A CA 1
ATOM 758 C C . PRO A 1 97 ? -9.945 4.694 9.059 1.00 91.81 97 PRO A C 1
ATOM 760 O O . PRO A 1 97 ? -10.612 4.784 10.087 1.00 91.81 97 PRO A O 1
ATOM 763 N N . VAL A 1 98 ? -10.053 3.665 8.224 1.00 94.25 98 VAL A N 1
ATOM 764 C CA . VAL A 1 98 ? -10.943 2.514 8.468 1.00 94.25 98 VAL A CA 1
ATOM 765 C C . VAL A 1 98 ? -10.214 1.180 8.424 1.00 94.25 98 VAL A C 1
ATOM 767 O O . VAL A 1 98 ? -10.631 0.234 9.090 1.00 94.25 98 VAL A O 1
ATOM 770 N N . MET A 1 99 ? -9.116 1.112 7.673 1.00 93.56 99 MET A N 1
ATOM 771 C CA . MET A 1 99 ? -8.334 -0.103 7.497 1.00 93.56 99 MET A CA 1
ATOM 772 C C . MET A 1 99 ? -6.876 0.245 7.217 1.00 93.56 99 MET A C 1
ATOM 774 O O . MET A 1 99 ? -6.590 1.186 6.478 1.00 93.56 99 MET A O 1
ATOM 778 N N . SER A 1 100 ? -5.966 -0.547 7.763 1.00 94.56 100 SER A N 1
ATOM 779 C CA . SER A 1 100 ? -4.543 -0.515 7.450 1.00 94.56 100 SER A CA 1
ATOM 780 C C . SER A 1 100 ? -4.132 -1.835 6.821 1.00 94.56 100 SER A C 1
ATOM 782 O O . SER A 1 100 ? -4.637 -2.886 7.203 1.00 94.56 100 SER A O 1
ATOM 784 N N . VAL A 1 101 ? -3.209 -1.786 5.867 1.00 94.19 101 VAL A N 1
ATOM 785 C CA . VAL A 1 101 ? -2.653 -2.971 5.210 1.00 94.19 101 VAL A CA 1
ATOM 786 C C . VAL A 1 101 ? -1.138 -2.955 5.335 1.00 94.19 101 VAL A C 1
ATOM 788 O O . VAL A 1 101 ? -0.509 -1.912 5.178 1.00 94.19 101 VAL A O 1
ATOM 791 N N . LYS A 1 102 ? -0.545 -4.114 5.607 1.00 95.25 102 LYS A N 1
ATOM 792 C CA . LYS A 1 102 ? 0.897 -4.343 5.582 1.00 95.25 102 LYS A CA 1
ATOM 793 C C . LYS A 1 102 ? 1.207 -5.465 4.600 1.00 95.25 102 LYS A C 1
ATOM 795 O O . LYS A 1 102 ? 0.542 -6.498 4.625 1.00 95.25 102 LYS A O 1
ATOM 800 N N . ALA A 1 103 ? 2.218 -5.265 3.766 1.00 95.81 103 ALA A N 1
ATOM 801 C CA . ALA A 1 103 ? 2.725 -6.291 2.863 1.00 95.81 103 ALA A CA 1
ATOM 802 C C . ALA A 1 103 ? 4.228 -6.113 2.653 1.00 95.81 103 ALA A C 1
ATOM 804 O O . ALA A 1 103 ? 4.740 -4.994 2.718 1.00 95.81 103 ALA A O 1
ATOM 805 N N . ASP A 1 104 ? 4.928 -7.202 2.355 1.00 93.50 104 ASP A N 1
ATOM 806 C CA . ASP A 1 104 ? 6.369 -7.138 2.098 1.00 93.50 104 ASP A CA 1
ATOM 807 C C . ASP A 1 104 ? 6.663 -6.508 0.736 1.00 93.50 104 ASP A C 1
ATOM 809 O O . ASP A 1 104 ? 7.654 -5.789 0.580 1.00 93.50 104 ASP A O 1
ATOM 813 N N . ARG A 1 105 ? 5.782 -6.746 -0.244 1.00 93.50 105 ARG A N 1
ATOM 814 C CA . ARG A 1 105 ? 5.886 -6.212 -1.603 1.00 93.50 105 ARG A CA 1
ATOM 815 C C . ARG A 1 105 ? 4.531 -5.790 -2.158 1.00 93.50 105 ARG A C 1
ATOM 817 O O . ARG A 1 105 ? 3.500 -6.359 -1.807 1.00 93.50 105 ARG A O 1
ATOM 824 N N . ALA A 1 106 ? 4.545 -4.850 -3.095 1.00 93.00 106 ALA A N 1
ATOM 825 C CA . ALA A 1 106 ? 3.441 -4.635 -4.021 1.00 93.00 106 ALA A CA 1
ATOM 826 C C . ALA A 1 106 ? 3.963 -4.324 -5.415 1.00 93.00 106 ALA A C 1
ATOM 828 O O . ALA A 1 106 ? 5.031 -3.731 -5.574 1.00 93.00 106 ALA A O 1
ATOM 829 N N . ARG A 1 107 ? 3.170 -4.703 -6.411 1.00 92.38 107 ARG A N 1
ATOM 830 C CA . ARG A 1 107 ? 3.327 -4.260 -7.789 1.00 92.38 107 ARG A CA 1
ATOM 831 C C . ARG A 1 107 ? 2.357 -3.113 -8.031 1.00 92.38 107 ARG A C 1
ATOM 833 O O . ARG A 1 107 ? 1.165 -3.247 -7.780 1.00 92.38 107 ARG A O 1
ATOM 840 N N . VAL A 1 108 ? 2.877 -1.998 -8.516 1.00 88.44 108 VAL A N 1
ATOM 841 C CA . VAL A 1 108 ? 2.099 -0.820 -8.891 1.00 88.44 108 VAL A CA 1
ATOM 842 C C . VAL A 1 108 ? 2.125 -0.709 -10.405 1.00 88.44 108 VAL A C 1
ATOM 844 O O . VAL A 1 108 ? 3.202 -0.621 -10.995 1.00 88.44 108 VAL A O 1
ATOM 847 N N . ASN A 1 109 ? 0.956 -0.701 -11.035 1.00 89.62 109 ASN A N 1
ATOM 848 C CA . ASN A 1 109 ? 0.846 -0.354 -12.445 1.00 89.62 109 ASN A CA 1
ATOM 849 C C . ASN A 1 109 ? 0.889 1.174 -12.575 1.00 89.62 109 ASN A C 1
ATOM 851 O O . ASN A 1 109 ? 0.041 1.878 -12.025 1.00 89.62 109 ASN A O 1
ATOM 855 N N . LEU A 1 110 ? 1.882 1.712 -13.282 1.00 83.88 110 LEU A N 1
ATOM 856 C CA . LEU A 1 110 ? 2.060 3.160 -13.383 1.00 83.88 110 LEU A CA 1
ATOM 857 C C . LEU A 1 110 ? 1.069 3.812 -14.359 1.00 83.88 110 LEU A C 1
ATOM 859 O O . LEU A 1 110 ? 0.862 5.024 -14.258 1.00 83.88 110 LEU A O 1
ATOM 863 N N . THR A 1 111 ? 0.414 3.038 -15.231 1.00 85.69 111 THR A N 1
ATOM 864 C CA . THR A 1 111 ? -0.675 3.498 -16.109 1.00 85.69 111 THR A CA 1
ATOM 865 C C . THR A 1 111 ? -2.012 3.522 -15.366 1.00 85.69 111 THR A C 1
ATOM 867 O O . THR A 1 111 ? -2.569 4.598 -15.161 1.00 85.69 111 THR A O 1
ATOM 870 N N . SER A 1 112 ? -2.522 2.359 -14.938 1.00 84.19 112 SER A N 1
ATOM 871 C CA . SER A 1 112 ? -3.857 2.230 -14.323 1.00 84.19 112 SER A CA 1
ATOM 872 C C . SER A 1 112 ? -3.904 2.681 -12.865 1.00 84.19 112 SER A C 1
ATOM 874 O O . SER A 1 112 ? -4.980 2.921 -12.327 1.00 84.19 112 SER A O 1
ATOM 876 N N . LYS A 1 113 ? -2.737 2.826 -12.225 1.00 83.12 113 LYS A N 1
ATOM 877 C CA . LYS A 1 113 ? -2.587 3.094 -10.785 1.00 83.12 113 LYS A CA 1
ATOM 878 C C . LYS A 1 113 ? -3.093 1.959 -9.892 1.00 83.12 113 LYS A C 1
ATOM 880 O O . LYS A 1 113 ? -3.240 2.161 -8.687 1.00 83.12 113 LYS A O 1
ATOM 885 N N . ASP A 1 114 ? -3.309 0.773 -10.457 1.00 87.38 114 ASP A N 1
ATOM 886 C CA . ASP A 1 114 ? -3.631 -0.421 -9.684 1.00 87.38 114 ASP A CA 1
ATOM 887 C C . ASP A 1 114 ? -2.457 -0.837 -8.805 1.00 87.38 114 ASP A C 1
ATOM 889 O O . ASP A 1 114 ? -1.288 -0.697 -9.182 1.00 87.38 114 ASP A O 1
ATOM 893 N N . VAL A 1 115 ? -2.786 -1.376 -7.634 1.00 88.81 115 VAL A N 1
ATOM 894 C CA . VAL A 1 115 ? -1.806 -1.865 -6.668 1.00 88.81 115 VAL A CA 1
ATOM 895 C C . VAL A 1 115 ? -2.143 -3.299 -6.292 1.00 88.81 115 VAL A C 1
ATOM 897 O O . VAL A 1 115 ? -3.170 -3.567 -5.670 1.00 88.81 115 VAL A O 1
ATOM 900 N N . ASP A 1 116 ? -1.245 -4.217 -6.623 1.00 93.25 116 ASP A N 1
ATOM 901 C CA . ASP A 1 116 ? -1.307 -5.611 -6.201 1.00 93.25 116 ASP A CA 1
ATOM 902 C C . ASP A 1 116 ? -0.360 -5.812 -5.017 1.00 93.25 116 ASP A C 1
ATOM 904 O O . ASP A 1 116 ? 0.858 -5.858 -5.186 1.00 93.25 116 ASP A O 1
ATOM 908 N N . PHE A 1 117 ? -0.904 -5.935 -3.808 1.00 92.69 117 PHE A N 1
ATOM 909 C CA . PHE A 1 117 ? -0.154 -6.301 -2.608 1.00 92.69 117 PHE A CA 1
ATOM 910 C C . PHE A 1 117 ? 0.131 -7.804 -2.631 1.00 92.69 117 PHE A C 1
ATOM 912 O O . PHE A 1 117 ? -0.780 -8.616 -2.820 1.00 92.69 117 PHE A O 1
ATOM 919 N N . LEU A 1 118 ? 1.394 -8.175 -2.432 1.00 93.06 118 LEU A N 1
ATOM 920 C CA . LEU A 1 118 ? 1.897 -9.532 -2.629 1.00 93.06 118 LEU A CA 1
ATOM 921 C C . LEU A 1 118 ? 2.287 -10.184 -1.296 1.00 93.06 118 LEU A C 1
ATOM 923 O O . LEU A 1 118 ? 2.794 -9.520 -0.393 1.00 93.06 118 LEU A O 1
ATOM 927 N N . SER A 1 119 ? 2.034 -11.493 -1.212 1.00 86.31 119 SER A N 1
ATOM 928 C CA . SER A 1 119 ? 2.117 -12.334 -0.012 1.00 86.31 119 SER A CA 1
ATOM 929 C C . SER A 1 119 ? 3.381 -12.134 0.835 1.00 86.31 119 SER A C 1
ATOM 931 O O . SER A 1 119 ? 4.475 -12.116 0.269 1.00 86.31 119 SER A O 1
ATOM 933 N N . PRO A 1 120 ? 3.254 -12.169 2.177 1.00 92.50 120 PRO A N 1
ATOM 934 C CA . PRO A 1 120 ? 2.002 -12.165 2.942 1.00 92.50 120 PRO A CA 1
ATOM 935 C C . PRO A 1 120 ? 1.388 -10.759 3.031 1.00 92.50 120 PRO A C 1
ATOM 937 O O . PRO A 1 120 ? 2.098 -9.769 3.194 1.00 92.50 120 PRO A O 1
ATOM 940 N N . VAL A 1 121 ? 0.053 -10.679 2.987 1.00 95.50 121 VAL A N 1
ATOM 941 C CA . VAL A 1 121 ? -0.689 -9.427 3.196 1.00 95.50 121 VAL A CA 1
ATOM 942 C C . VAL A 1 121 ? -1.478 -9.510 4.496 1.00 95.50 121 VAL A C 1
ATOM 944 O O . VAL A 1 121 ? -2.244 -10.450 4.701 1.00 95.50 121 VAL A O 1
ATOM 947 N N . PHE A 1 122 ? -1.321 -8.513 5.357 1.00 95.94 122 PHE A N 1
ATOM 948 C CA . PHE A 1 122 ? -2.055 -8.380 6.612 1.00 95.94 122 PHE A CA 1
ATOM 949 C C . PHE A 1 122 ? -2.929 -7.136 6.558 1.00 95.94 122 PHE A C 1
ATOM 951 O O . PHE A 1 122 ? -2.430 -6.055 6.254 1.00 95.94 122 PHE A O 1
ATOM 958 N N . ALA A 1 123 ? -4.214 -7.272 6.863 1.00 94.81 123 ALA A N 1
ATOM 959 C CA . ALA A 1 123 ? -5.140 -6.155 6.983 1.00 94.81 123 ALA A CA 1
ATOM 960 C C . ALA A 1 123 ? -5.652 -6.045 8.419 1.00 94.81 123 ALA A C 1
ATOM 962 O O . ALA A 1 123 ? -5.919 -7.062 9.056 1.00 94.81 123 ALA A O 1
ATOM 963 N N . TYR A 1 124 ? -5.810 -4.812 8.894 1.00 95.81 124 TYR A N 1
ATOM 964 C CA . TYR A 1 124 ? -6.284 -4.482 10.235 1.00 95.81 124 TYR A CA 1
ATOM 965 C C . TYR A 1 124 ? -7.375 -3.423 10.134 1.00 95.81 124 TYR A C 1
ATOM 967 O O . TYR A 1 124 ? -7.150 -2.375 9.523 1.00 95.81 124 TYR A O 1
ATOM 975 N N . THR A 1 125 ? -8.544 -3.657 10.722 1.00 94.12 125 THR A N 1
ATOM 976 C CA . THR A 1 125 ? -9.585 -2.629 10.842 1.00 94.12 125 THR A CA 1
ATOM 977 C C . THR A 1 125 ? -9.327 -1.77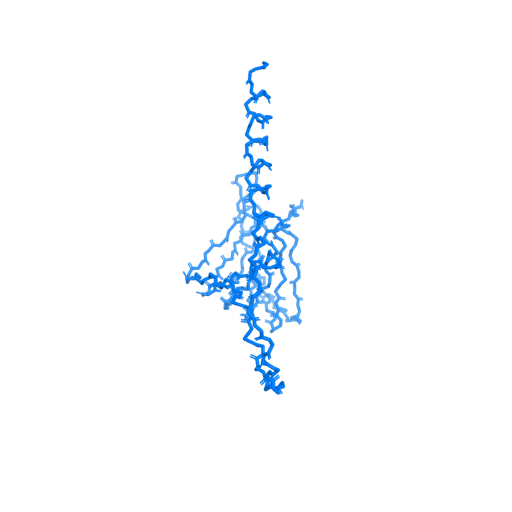1 12.077 1.00 94.12 125 THR A C 1
ATOM 979 O O . THR A 1 125 ? -8.676 -2.193 13.032 1.00 94.12 125 THR A O 1
ATOM 982 N N . VAL A 1 126 ? -9.881 -0.559 12.109 1.00 90.19 126 VAL A N 1
ATOM 983 C CA . VAL A 1 126 ? -9.819 0.296 13.313 1.00 90.19 126 VAL A CA 1
ATOM 984 C C . VAL A 1 126 ? -10.563 -0.279 14.525 1.00 90.19 126 VAL A C 1
ATOM 986 O O . VAL A 1 126 ? -10.411 0.238 15.626 1.00 90.19 126 VAL A O 1
ATOM 989 N N . ARG A 1 127 ? -11.366 -1.334 14.336 1.00 90.50 127 ARG A N 1
ATOM 990 C CA . ARG A 1 127 ? -12.066 -2.054 15.411 1.00 90.50 127 ARG A CA 1
ATOM 991 C C . ARG A 1 127 ? -11.222 -3.176 16.023 1.00 90.50 127 ARG A C 1
ATOM 993 O O . ARG A 1 127 ? -11.643 -3.761 17.011 1.00 90.50 127 ARG A O 1
ATOM 1000 N N . GLY A 1 128 ? -10.045 -3.452 15.458 1.00 89.69 128 GLY A N 1
ATOM 1001 C CA . GLY A 1 128 ? -9.145 -4.511 15.910 1.00 89.69 128 GLY A CA 1
ATOM 1002 C C . GLY A 1 128 ? -9.271 -5.822 15.133 1.00 89.69 128 GLY A C 1
ATOM 1003 O O . GLY A 1 128 ? -8.510 -6.745 15.409 1.00 89.69 128 GLY A O 1
ATOM 1004 N N . ASP A 1 129 ? -10.166 -5.911 14.141 1.00 94.44 129 ASP A N 1
ATOM 1005 C CA . ASP A 1 129 ? -10.265 -7.109 13.304 1.00 94.44 129 ASP A CA 1
ATOM 1006 C C . ASP A 1 129 ? -9.000 -7.252 12.457 1.00 94.44 129 ASP A C 1
ATOM 1008 O O . ASP A 1 129 ? -8.507 -6.271 11.891 1.00 94.44 129 ASP A O 1
ATOM 1012 N N . ALA A 1 130 ? -8.498 -8.479 12.329 1.00 95.62 130 ALA A N 1
ATOM 1013 C CA . ALA A 1 130 ? -7.316 -8.781 11.538 1.00 95.62 130 ALA A CA 1
ATOM 1014 C C . ALA A 1 130 ? -7.603 -9.895 10.532 1.00 95.62 130 ALA A C 1
ATOM 1016 O O . ALA A 1 130 ? -8.265 -10.883 10.843 1.00 95.62 130 ALA A O 1
ATOM 1017 N N . ALA A 1 131 ? -7.060 -9.752 9.327 1.00 93.88 131 ALA A N 1
ATOM 1018 C CA . ALA A 1 131 ? -7.141 -10.771 8.293 1.00 93.88 131 ALA A CA 1
ATOM 1019 C C . ALA A 1 131 ? -5.800 -10.926 7.574 1.00 93.88 131 ALA A C 1
ATOM 1021 O O . ALA A 1 131 ? -5.060 -9.958 7.377 1.00 93.88 131 ALA A O 1
ATOM 1022 N N . LYS A 1 132 ? -5.492 -12.162 7.176 1.00 95.50 132 LYS A N 1
ATOM 1023 C CA . LYS A 1 132 ? -4.2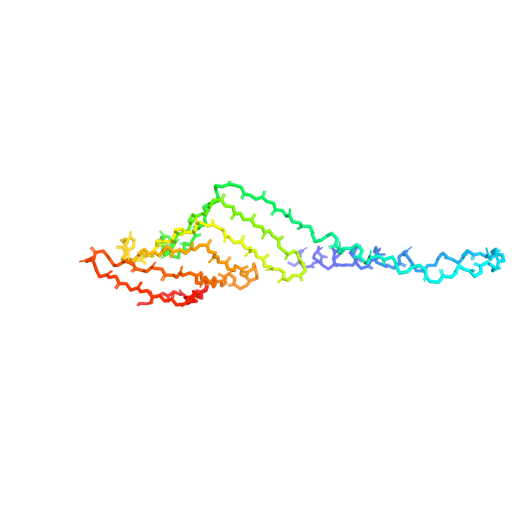88 -12.511 6.421 1.00 95.50 132 LYS A CA 1
ATOM 1024 C C . LYS A 1 132 ? -4.683 -13.042 5.052 1.00 95.50 132 LYS A C 1
ATOM 1026 O O . LYS A 1 132 ? -5.510 -13.942 4.947 1.00 95.50 132 LYS A O 1
ATOM 1031 N N . PHE A 1 133 ? -4.038 -12.526 4.016 1.00 93.31 133 PHE A N 1
ATOM 1032 C CA . PHE A 1 133 ? -4.281 -12.895 2.628 1.00 93.31 133 PHE A CA 1
ATOM 1033 C C . PHE A 1 133 ? -2.969 -13.253 1.930 1.00 93.31 133 PHE A C 1
ATOM 1035 O O . PHE A 1 133 ? -1.883 -12.826 2.333 1.00 93.31 133 PHE A O 1
ATOM 1042 N N . ARG A 1 134 ? -3.073 -14.025 0.845 1.00 91.44 134 ARG A N 1
ATOM 1043 C CA . ARG A 1 134 ? -1.951 -14.244 -0.082 1.00 91.44 134 ARG A CA 1
ATOM 1044 C C . ARG A 1 134 ? -1.737 -13.042 -0.997 1.00 91.44 134 ARG A C 1
ATOM 1046 O O . ARG A 1 134 ? -0.614 -12.734 -1.365 1.00 91.44 134 ARG A O 1
ATOM 1053 N N . SER A 1 135 ? -2.807 -12.358 -1.363 1.00 92.38 135 SER A N 1
ATOM 1054 C CA . SER A 1 135 ? -2.742 -11.169 -2.200 1.00 92.38 135 SER A CA 1
ATOM 1055 C C . SER A 1 135 ? -3.953 -10.295 -1.943 1.00 92.38 135 SER A C 1
ATOM 1057 O O . SER A 1 135 ? -5.023 -10.796 -1.595 1.00 92.38 135 SER A O 1
ATOM 1059 N N . LEU A 1 136 ? -3.789 -8.997 -2.153 1.00 91.75 136 LEU A N 1
ATOM 1060 C CA . LEU A 1 136 ? -4.876 -8.029 -2.140 1.00 91.75 136 LEU A CA 1
ATOM 1061 C C . LEU A 1 136 ? -4.688 -7.120 -3.346 1.00 91.75 136 LEU A C 1
ATOM 1063 O O . LEU A 1 136 ? -3.596 -6.603 -3.549 1.00 91.75 136 LEU A O 1
ATOM 1067 N N . LYS A 1 137 ? -5.738 -6.938 -4.141 1.00 91.25 137 LYS A N 1
ATOM 1068 C CA . LYS A 1 137 ? -5.718 -6.020 -5.277 1.00 91.25 137 LYS A CA 1
ATOM 1069 C C . LYS A 1 137 ? -6.512 -4.772 -4.935 1.00 91.25 137 LYS A C 1
ATOM 1071 O O . LYS A 1 137 ? -7.639 -4.860 -4.448 1.00 91.25 137 LYS A O 1
ATOM 1076 N N . TRP A 1 138 ? -5.919 -3.623 -5.208 1.00 86.25 138 TRP A N 1
ATOM 1077 C CA . TRP A 1 138 ? -6.566 -2.328 -5.145 1.00 86.25 138 TRP A CA 1
ATOM 1078 C C . TRP A 1 138 ? -6.675 -1.745 -6.548 1.00 86.25 138 TRP A C 1
ATOM 1080 O O . TRP A 1 138 ? -5.675 -1.616 -7.252 1.00 86.25 138 TRP A O 1
ATOM 1090 N N . ASP A 1 139 ? -7.893 -1.363 -6.917 1.00 85.62 139 ASP A N 1
ATOM 1091 C CA . ASP A 1 139 ? -8.171 -0.616 -8.139 1.00 85.62 139 ASP A CA 1
ATOM 1092 C C . ASP A 1 139 ? -7.941 0.876 -7.876 1.00 85.62 139 ASP A C 1
ATOM 1094 O O . ASP A 1 139 ? -8.653 1.503 -7.082 1.00 85.62 139 ASP A O 1
ATOM 1098 N N . GLY A 1 140 ? -6.919 1.435 -8.525 1.00 69.38 140 GLY A N 1
ATOM 1099 C CA . GLY A 1 140 ? -6.477 2.815 -8.314 1.00 69.38 140 GLY A CA 1
ATOM 1100 C C . GLY A 1 140 ? -7.524 3.866 -8.679 1.00 69.38 140 GLY A C 1
ATOM 1101 O O . GLY A 1 140 ? -7.458 4.993 -8.183 1.00 69.38 140 GLY A O 1
ATOM 1102 N N . THR A 1 141 ? -8.498 3.493 -9.508 1.00 69.75 141 THR A N 1
ATOM 1103 C CA . THR A 1 141 ? -9.526 4.385 -10.053 1.00 69.75 141 THR A CA 1
ATOM 1104 C C . THR A 1 141 ? -10.843 4.331 -9.282 1.00 69.75 141 THR A C 1
ATOM 1106 O O . THR A 1 141 ? -11.716 5.182 -9.475 1.00 69.75 141 THR A O 1
ATOM 1109 N N . ARG A 1 142 ? -11.007 3.355 -8.381 1.00 68.62 142 ARG A N 1
ATOM 1110 C CA . ARG A 1 142 ? -12.293 3.086 -7.739 1.00 68.62 142 ARG A CA 1
ATOM 1111 C C . ARG A 1 142 ? -12.526 3.972 -6.515 1.00 68.62 142 ARG A C 1
ATOM 1113 O O . ARG A 1 142 ? -11.908 3.808 -5.463 1.00 68.62 142 ARG A O 1
ATOM 1120 N N . GLU A 1 143 ? -13.493 4.881 -6.630 1.00 59.97 143 GLU A N 1
ATOM 1121 C CA . GLU A 1 143 ? -14.079 5.576 -5.480 1.00 59.97 143 GLU A CA 1
ATOM 1122 C C . GLU A 1 143 ? -15.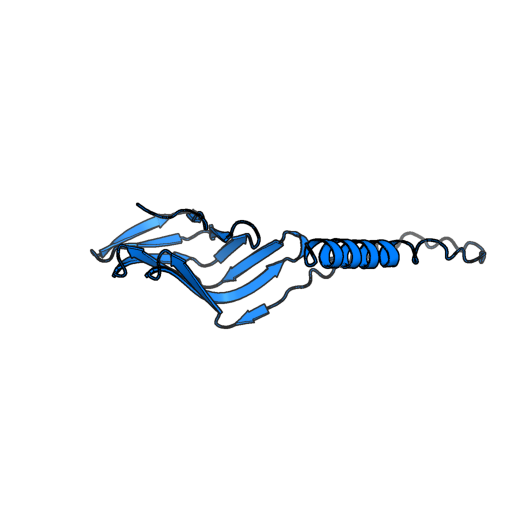058 4.637 -4.756 1.00 59.97 143 GLU A C 1
ATOM 1124 O O . GLU A 1 143 ? -15.986 4.099 -5.364 1.00 59.97 143 GLU A O 1
ATOM 1129 N N . TRP A 1 144 ? -14.879 4.442 -3.448 1.00 55.78 144 TRP A N 1
ATOM 1130 C CA . TRP A 1 144 ? -15.880 3.762 -2.623 1.00 55.78 144 TRP A CA 1
ATOM 1131 C C . TRP A 1 144 ? -17.018 4.751 -2.337 1.00 55.78 144 TRP A C 1
ATOM 1133 O O . TRP A 1 144 ? -16.786 5.763 -1.671 1.00 55.78 144 TRP A O 1
ATOM 1143 N N . LYS A 1 145 ? -18.208 4.477 -2.888 1.00 49.12 145 LYS A N 1
ATOM 1144 C CA . LYS A 1 145 ? -19.448 5.212 -2.591 1.00 49.12 145 LYS A CA 1
ATOM 1145 C C . LYS A 1 145 ? -19.972 4.872 -1.198 1.00 49.12 145 LYS A C 1
ATOM 1147 O O . LYS A 1 145 ? -19.806 3.703 -0.777 1.00 49.12 145 LYS A O 1
#

Secondary structure (DSSP, 8-state):
--HHHHHHHHHHHHHHTSSTTS---PPP---------------------EEEEEEEEEEETTEEEEEEEEEEEEEEGGGTEEEEEEEEEEEEETTEEEEEEEEEEEEEETTT--EEEEEEEEEEETTS-EEEEEEEEE-TT----